Protein AF-A0A7W0LUW0-F1 (afdb_monomer)

Solvent-accessible surface area (backbone atoms only — not comparable to full-atom values): 6796 Å² total; per-residue (Å²): 139,81,83,80,80,75,79,74,85,77,78,81,50,73,68,60,50,51,54,50,51,58,60,57,69,38,68,67,59,43,51,57,51,50,59,59,46,61,78,46,38,78,58,50,50,52,53,50,53,50,50,38,58,75,70,48,62,78,30,72,69,45,56,51,50,53,44,52,31,73,69,41,90,45,72,69,58,21,52,50,41,44,52,51,50,52,52,52,51,52,53,49,51,48,54,52,50,52,51,53,52,52,53,51,52,49,56,53,52,57,56,68,64,70,79,114

Structure (mmCIF, N/CA/C/O backbone):
data_AF-A0A7W0LUW0-F1
#
_entry.id   AF-A0A7W0LUW0-F1
#
loop_
_atom_site.group_PDB
_atom_site.id
_atom_site.type_symbol
_atom_site.label_atom_id
_atom_site.label_alt_id
_atom_site.label_comp_id
_atom_site.label_asym_id
_atom_site.label_entity_id
_atom_site.label_seq_id
_atom_site.pdbx_PDB_ins_code
_atom_site.Cartn_x
_atom_site.Cartn_y
_atom_site.Cartn_z
_atom_site.occupancy
_atom_site.B_iso_or_equiv
_atom_site.auth_seq_id
_atom_site.auth_comp_id
_atom_site.auth_asym_id
_atom_site.auth_atom_id
_atom_site.pdbx_PDB_model_num
ATOM 1 N N . MET A 1 1 ? -44.384 -3.066 14.463 1.00 35.69 1 MET A N 1
ATOM 2 C CA . MET A 1 1 ? -43.690 -2.785 13.187 1.00 35.69 1 MET A CA 1
ATOM 3 C C . MET A 1 1 ? -42.838 -1.548 13.403 1.00 35.69 1 MET A C 1
ATOM 5 O O . MET A 1 1 ? -43.318 -0.437 13.234 1.00 35.69 1 MET A O 1
ATOM 9 N N . THR A 1 2 ? -41.627 -1.743 13.917 1.00 36.84 2 THR A N 1
ATOM 10 C CA . THR A 1 2 ? -40.757 -0.649 14.360 1.00 36.84 2 THR A CA 1
ATOM 11 C C . THR A 1 2 ? -39.802 -0.307 13.228 1.00 36.84 2 THR A C 1
ATOM 13 O O . THR A 1 2 ? -39.063 -1.170 12.755 1.00 36.84 2 THR A O 1
ATOM 16 N N . GLY A 1 3 ? -39.879 0.938 12.757 1.00 37.12 3 GLY A N 1
ATOM 17 C CA . GLY A 1 3 ? -38.996 1.484 11.736 1.00 37.12 3 GLY A CA 1
ATOM 18 C C . GLY A 1 3 ? -37.556 1.492 12.232 1.00 37.12 3 GLY A C 1
ATOM 19 O O . GLY A 1 3 ? -37.238 2.107 13.247 1.00 37.12 3 GLY A O 1
ATOM 20 N N . ARG A 1 4 ? -36.693 0.779 11.511 1.00 43.09 4 ARG A N 1
ATOM 21 C CA . ARG A 1 4 ? -35.249 0.771 11.720 1.00 43.09 4 ARG A CA 1
ATOM 22 C C . ARG A 1 4 ? -34.694 2.111 11.236 1.00 43.09 4 ARG A C 1
ATOM 24 O O . ARG A 1 4 ? -34.619 2.341 10.032 1.00 43.09 4 ARG A O 1
ATOM 31 N N . SER A 1 5 ? -34.365 3.000 12.172 1.00 42.34 5 SER A N 1
ATOM 32 C CA . SER A 1 5 ? -33.639 4.235 11.871 1.00 42.34 5 SER A CA 1
ATOM 33 C C . SER A 1 5 ? -32.216 3.859 11.468 1.00 42.34 5 SER A C 1
ATOM 35 O O . SER A 1 5 ? -31.428 3.398 12.291 1.00 42.34 5 SER A O 1
ATOM 37 N N . VAL A 1 6 ? -31.916 3.987 10.178 1.00 46.12 6 VAL A N 1
ATOM 38 C CA . VAL A 1 6 ? -30.554 3.928 9.647 1.00 46.12 6 VAL A CA 1
ATOM 39 C C . VAL A 1 6 ? -29.870 5.206 10.124 1.00 46.12 6 VAL A C 1
ATOM 41 O O . VAL A 1 6 ? -30.129 6.275 9.574 1.00 46.12 6 VAL A O 1
ATOM 44 N N . ALA A 1 7 ? -29.060 5.120 11.182 1.00 49.59 7 ALA A N 1
ATOM 45 C CA . ALA A 1 7 ? -28.209 6.228 11.597 1.00 49.59 7 ALA A CA 1
ATOM 46 C C . ALA A 1 7 ? -27.338 6.621 10.393 1.00 49.59 7 ALA A C 1
ATOM 48 O O . ALA A 1 7 ? -26.570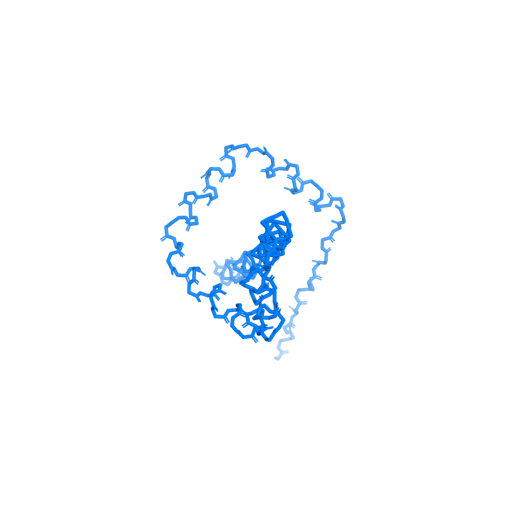 5.814 9.869 1.00 49.59 7 ALA A O 1
ATOM 49 N N . GLY A 1 8 ? -27.579 7.824 9.873 1.00 44.28 8 GLY A N 1
ATOM 50 C CA . GLY A 1 8 ? -26.991 8.301 8.632 1.00 44.28 8 GLY A CA 1
ATOM 51 C C . GLY A 1 8 ? -25.471 8.340 8.719 1.00 44.28 8 GLY A C 1
ATOM 52 O O . GLY A 1 8 ? -24.911 8.880 9.668 1.00 44.28 8 GLY A O 1
ATOM 53 N N . ARG A 1 9 ? -24.820 7.781 7.696 1.00 56.53 9 ARG A N 1
ATOM 54 C CA . ARG A 1 9 ? -23.383 7.913 7.435 1.00 56.53 9 ARG A CA 1
ATOM 55 C C . ARG A 1 9 ? -22.997 9.396 7.476 1.00 56.53 9 ARG A C 1
ATOM 57 O O . ARG A 1 9 ? -23.351 10.133 6.556 1.00 56.53 9 ARG A O 1
ATOM 64 N N . ARG A 1 10 ? -22.299 9.842 8.522 1.00 69.00 10 ARG A N 1
ATOM 65 C CA . ARG A 1 10 ? -21.671 11.169 8.535 1.00 69.00 10 ARG A CA 1
ATOM 66 C C . ARG A 1 10 ? -20.446 11.099 7.625 1.00 69.00 10 ARG A C 1
ATOM 68 O O . ARG A 1 10 ? -19.574 10.268 7.848 1.00 69.00 10 ARG A O 1
ATOM 75 N N . ALA A 1 11 ? -20.407 11.928 6.586 1.00 70.56 11 ALA A N 1
ATOM 76 C CA . ALA A 1 11 ? -19.170 12.170 5.853 1.00 70.56 11 ALA A CA 1
ATOM 77 C C . ALA A 1 11 ? -18.236 12.988 6.755 1.00 70.56 11 ALA A C 1
ATOM 79 O O . ALA A 1 11 ? -18.693 13.960 7.360 1.00 70.56 11 ALA A O 1
ATOM 80 N N . PHE A 1 12 ? -16.975 12.572 6.866 1.00 75.88 12 PHE A N 1
ATOM 81 C CA . PHE A 1 12 ? -15.961 13.338 7.589 1.00 75.88 12 PHE A CA 1
ATOM 82 C C . PHE A 1 12 ? -15.701 14.665 6.872 1.00 75.88 12 PHE A C 1
ATOM 84 O O . PHE A 1 12 ? -15.727 14.713 5.639 1.00 75.88 12 PHE A O 1
ATOM 91 N N . THR A 1 13 ? -15.489 15.738 7.630 1.00 87.69 13 THR A N 1
ATOM 92 C CA . THR A 1 13 ? -15.049 17.021 7.067 1.00 87.69 13 THR A CA 1
ATOM 93 C C . THR A 1 13 ? -13.549 16.988 6.765 1.00 87.69 13 THR A C 1
ATOM 95 O O . THR A 1 13 ? -12.813 16.198 7.355 1.00 87.69 13 THR A O 1
ATOM 98 N N . ASP A 1 14 ? -13.081 17.870 5.878 1.00 83.00 14 ASP A N 1
ATOM 99 C CA . ASP A 1 14 ? -11.644 18.003 5.587 1.00 83.00 14 ASP A CA 1
ATOM 100 C C . ASP A 1 14 ? -10.841 18.329 6.863 1.00 83.00 14 ASP A C 1
ATOM 102 O O . ASP A 1 14 ? -9.782 17.761 7.093 1.00 83.00 14 ASP A O 1
ATOM 106 N N . GLU A 1 15 ? -11.394 19.156 7.757 1.00 86.62 15 GLU A N 1
ATOM 107 C CA . GLU A 1 15 ? -10.778 19.490 9.051 1.00 86.62 15 GLU A CA 1
ATOM 108 C C . GLU A 1 15 ? -10.683 18.275 9.994 1.00 86.62 15 GLU A C 1
ATOM 110 O O . GLU A 1 15 ? -9.672 18.084 10.670 1.00 86.62 15 GLU A O 1
ATOM 115 N N . GLU A 1 16 ? -11.710 17.417 10.028 1.00 82.12 16 GLU A N 1
ATOM 116 C CA . GLU A 1 16 ? -11.669 16.157 10.783 1.00 82.12 16 GLU A CA 1
ATOM 117 C C . GLU A 1 16 ? -10.601 15.208 10.213 1.00 82.12 16 GLU A C 1
ATOM 119 O O . GLU A 1 16 ? -9.922 14.515 10.976 1.00 82.12 16 GLU A O 1
ATOM 124 N N . LEU A 1 17 ? -10.425 15.199 8.886 1.00 83.00 17 LEU A N 1
ATOM 125 C CA . LEU A 1 17 ? -9.403 14.404 8.212 1.00 83.00 17 LEU A CA 1
ATOM 126 C C . LEU A 1 17 ? -7.992 14.916 8.529 1.00 83.00 17 LEU A C 1
ATOM 128 O O . LEU A 1 17 ? -7.135 14.119 8.904 1.00 83.00 17 LEU A O 1
ATOM 132 N N . ASP A 1 18 ? -7.764 16.225 8.450 1.00 85.06 18 ASP A N 1
ATOM 133 C CA . ASP A 1 18 ? -6.470 16.845 8.752 1.00 85.06 18 ASP A CA 1
ATOM 134 C C . ASP A 1 18 ? -6.052 16.607 10.209 1.00 85.06 18 ASP A C 1
ATOM 136 O O . ASP A 1 18 ? -4.915 16.213 10.478 1.00 85.06 18 ASP A O 1
ATOM 140 N N . LEU A 1 19 ? -6.979 16.761 11.160 1.00 87.50 19 LEU A N 1
ATOM 141 C CA . LEU A 1 19 ? -6.720 16.466 12.573 1.00 87.50 19 LEU A CA 1
ATOM 142 C C . LEU A 1 19 ? -6.379 14.989 12.800 1.00 87.50 19 LEU A C 1
ATOM 144 O O . LEU A 1 19 ? -5.508 14.671 13.613 1.00 87.50 19 LEU A O 1
ATOM 148 N N . ALA A 1 20 ? -7.050 14.077 12.094 1.00 84.19 20 ALA A N 1
ATOM 149 C CA . ALA A 1 20 ? -6.743 12.655 12.171 1.00 84.19 20 ALA A CA 1
ATOM 150 C C . ALA A 1 20 ? -5.356 12.341 11.591 1.00 84.19 20 ALA A C 1
ATOM 152 O O . ALA A 1 20 ? -4.627 11.543 12.181 1.00 84.19 20 ALA A O 1
ATOM 153 N N . LEU A 1 21 ? -4.977 12.982 10.480 1.00 84.25 21 LEU A N 1
ATOM 154 C CA . LEU A 1 21 ? -3.650 12.848 9.877 1.00 84.25 21 LEU A CA 1
ATOM 155 C C . LEU A 1 21 ? -2.556 13.362 10.815 1.00 84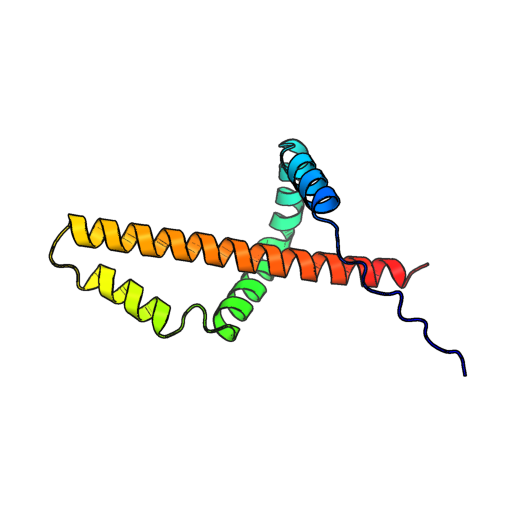.25 21 LEU A C 1
ATOM 157 O O . LEU A 1 21 ? -1.587 12.646 11.055 1.00 84.25 21 LEU A O 1
ATOM 161 N N . GLU A 1 22 ? -2.739 14.539 11.416 1.00 87.06 22 GLU A N 1
ATOM 162 C CA . GLU A 1 22 ? -1.797 15.083 12.400 1.00 87.06 22 GLU A CA 1
ATOM 163 C C . GLU A 1 22 ? -1.639 14.138 13.597 1.00 87.06 22 GLU A C 1
ATOM 165 O O . GLU A 1 22 ? -0.533 13.861 14.056 1.00 87.06 22 GLU A O 1
ATOM 170 N N . ALA A 1 23 ? -2.742 13.555 14.065 1.00 84.69 23 ALA A N 1
ATOM 171 C CA . ALA A 1 23 ? -2.709 12.614 15.173 1.00 84.69 23 ALA A CA 1
ATOM 172 C C . ALA A 1 23 ? -2.048 11.265 14.817 1.00 84.69 23 ALA A C 1
ATOM 174 O O . ALA A 1 23 ? -1.654 10.538 15.730 1.00 84.69 23 ALA A O 1
ATOM 175 N N . LEU A 1 24 ? -1.943 10.910 13.530 1.00 80.12 24 LEU A N 1
ATOM 176 C CA . LEU A 1 24 ? -1.198 9.743 13.035 1.00 80.12 24 LEU A CA 1
ATOM 177 C C . LEU A 1 24 ? 0.302 10.025 12.858 1.00 80.12 24 LEU A C 1
ATOM 179 O O . LEU A 1 24 ? 1.079 9.074 12.784 1.00 80.12 24 LEU A O 1
ATOM 183 N N . SER A 1 25 ? 0.714 11.297 12.837 1.00 82.25 25 SER A N 1
ATOM 184 C CA . SER A 1 25 ? 2.127 11.697 12.826 1.00 82.25 25 SER A CA 1
ATOM 185 C C . SER A 1 25 ? 2.849 11.378 14.142 1.00 82.25 25 SER A C 1
ATOM 187 O O . SER A 1 25 ? 4.079 11.402 14.176 1.00 82.25 25 SER A O 1
ATOM 189 N N . ASP A 1 26 ? 2.111 11.060 15.216 1.00 84.81 26 ASP A N 1
ATOM 190 C CA . ASP A 1 26 ? 2.666 10.566 16.479 1.00 84.81 26 ASP A CA 1
ATOM 191 C C . ASP A 1 26 ? 3.319 9.176 16.279 1.00 84.81 26 ASP A C 1
ATOM 193 O O . ASP A 1 26 ? 2.612 8.183 16.038 1.00 84.81 26 ASP A O 1
ATOM 197 N N . PRO A 1 27 ? 4.658 9.062 16.418 1.00 81.00 27 PRO A N 1
ATOM 198 C CA . PRO A 1 27 ? 5.375 7.809 16.194 1.00 81.00 27 PRO A CA 1
ATOM 199 C C . PRO A 1 27 ? 4.938 6.669 17.119 1.00 81.00 27 PRO A C 1
ATOM 201 O O . PRO A 1 27 ? 5.040 5.497 16.743 1.00 81.00 27 PRO A O 1
ATOM 204 N N . ASP A 1 28 ? 4.476 6.981 18.331 1.00 84.50 28 ASP A N 1
ATOM 205 C CA . ASP A 1 28 ? 4.085 5.969 19.310 1.00 84.50 28 ASP A CA 1
ATOM 206 C C . ASP A 1 28 ? 2.711 5.382 18.969 1.00 84.50 28 ASP A C 1
ATOM 208 O O . ASP A 1 28 ? 2.535 4.159 19.006 1.00 84.50 28 ASP A O 1
ATOM 212 N N . ARG A 1 29 ? 1.772 6.215 18.499 1.00 78.31 29 ARG A N 1
ATOM 213 C CA . ARG A 1 29 ? 0.472 5.743 17.991 1.00 78.31 29 ARG A CA 1
ATOM 214 C C . ARG A 1 29 ? 0.624 4.857 16.762 1.00 78.31 29 ARG A C 1
ATOM 216 O O . ARG A 1 29 ? -0.082 3.851 16.643 1.00 78.31 29 ARG A O 1
ATOM 223 N N . PHE A 1 30 ? 1.553 5.200 15.870 1.00 76.62 30 PHE A N 1
ATOM 224 C CA . PHE A 1 30 ? 1.850 4.376 14.702 1.00 76.62 30 PHE A CA 1
ATOM 225 C C . PHE A 1 30 ? 2.381 2.995 15.113 1.00 76.62 30 PHE A C 1
ATOM 227 O O . PHE A 1 30 ? 1.901 1.979 14.613 1.00 76.62 30 PHE A O 1
ATOM 234 N N . ARG A 1 31 ? 3.290 2.935 16.095 1.00 80.12 31 ARG A N 1
ATOM 235 C CA . ARG A 1 31 ? 3.874 1.674 16.585 1.00 80.12 31 ARG A CA 1
ATOM 236 C C . ARG A 1 31 ? 2.836 0.739 17.209 1.00 80.12 31 ARG A C 1
ATOM 238 O O . ARG A 1 31 ? 2.871 -0.469 16.980 1.00 80.12 31 ARG A O 1
ATOM 245 N N . GLU A 1 32 ? 1.895 1.273 17.984 1.00 81.62 32 GLU A N 1
ATOM 246 C CA . GLU A 1 32 ? 0.798 0.477 18.554 1.00 81.62 32 GLU A CA 1
ATOM 247 C C . GLU A 1 32 ? -0.162 -0.054 17.482 1.00 81.62 32 GLU A C 1
ATOM 249 O O . GLU A 1 32 ? -0.697 -1.161 17.601 1.00 81.62 32 GLU A O 1
ATOM 254 N N . ALA A 1 33 ? -0.431 0.738 16.440 1.00 79.38 33 ALA A N 1
ATOM 255 C CA . ALA A 1 33 ? -1.214 0.289 15.294 1.00 79.38 33 ALA A CA 1
ATOM 256 C C . ALA A 1 33 ? -0.473 -0.817 14.524 1.00 79.38 33 ALA A C 1
ATOM 258 O O . ALA A 1 33 ? -1.058 -1.864 14.246 1.00 79.38 33 ALA A O 1
ATOM 259 N N . GLU A 1 34 ? 0.822 -0.633 14.269 1.00 82.19 34 GLU A N 1
ATOM 260 C CA . GLU A 1 34 ? 1.681 -1.598 13.581 1.00 82.19 34 GLU A CA 1
ATOM 261 C C . GLU A 1 34 ? 1.714 -2.952 14.304 1.00 82.19 34 GLU A C 1
ATOM 263 O O . GLU A 1 34 ? 1.504 -3.988 13.677 1.00 82.19 34 GLU A O 1
ATOM 268 N N . GLN A 1 35 ? 1.877 -2.965 15.632 1.00 85.50 35 GLN A N 1
ATOM 269 C CA . GLN A 1 35 ? 1.883 -4.206 16.418 1.00 85.50 35 GLN A CA 1
ATOM 270 C C . GLN A 1 35 ? 0.559 -4.973 16.342 1.00 85.50 35 GLN A C 1
ATOM 272 O O . GLN A 1 35 ? 0.563 -6.202 16.262 1.00 85.50 35 GLN A O 1
ATOM 277 N N . ARG A 1 36 ? -0.578 -4.267 16.356 1.00 82.19 36 ARG A N 1
ATOM 278 C CA . ARG A 1 36 ? -1.904 -4.889 16.213 1.00 82.19 36 ARG A CA 1
ATOM 279 C C . ARG A 1 36 ? -2.097 -5.462 14.812 1.00 82.19 36 ARG A C 1
ATOM 281 O O . ARG A 1 36 ? -2.529 -6.603 14.675 1.00 82.1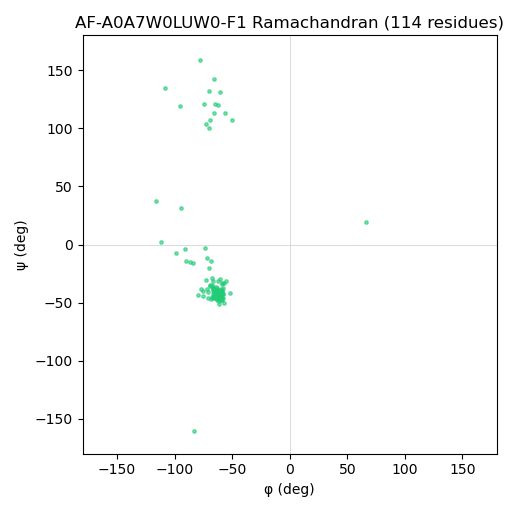9 36 ARG A O 1
ATOM 288 N N . VAL A 1 37 ? -1.720 -4.705 13.782 1.00 82.56 37 VAL A N 1
ATOM 289 C CA . VAL A 1 37 ? -1.792 -5.145 12.380 1.00 82.56 37 VAL A CA 1
ATOM 290 C C . VAL A 1 37 ? -0.875 -6.343 12.132 1.00 82.56 37 VAL A C 1
ATOM 292 O O . VAL A 1 37 ? -1.288 -7.289 11.464 1.00 82.56 37 VAL A O 1
ATOM 295 N N . ALA A 1 38 ? 0.326 -6.367 12.714 1.00 85.12 38 ALA A N 1
ATOM 296 C CA . ALA A 1 38 ? 1.283 -7.462 12.557 1.00 85.12 38 ALA A C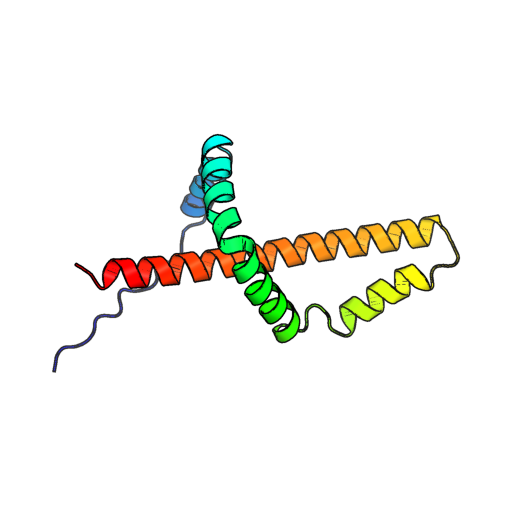A 1
ATOM 297 C C . ALA A 1 38 ? 0.708 -8.829 12.979 1.00 85.12 38 ALA A C 1
ATOM 299 O O . ALA A 1 38 ? 1.019 -9.843 12.354 1.00 85.12 38 ALA A O 1
ATOM 300 N N . GLN A 1 39 ? -0.177 -8.866 13.983 1.00 87.06 39 GLN A N 1
ATOM 301 C CA . GLN A 1 39 ? -0.823 -10.102 14.451 1.00 87.06 39 GLN A CA 1
ATOM 302 C C . GLN A 1 39 ? -1.782 -10.709 13.416 1.00 87.06 39 GLN A C 1
ATOM 304 O O . GLN A 1 39 ? -1.957 -11.926 13.374 1.00 87.06 39 GLN A O 1
ATOM 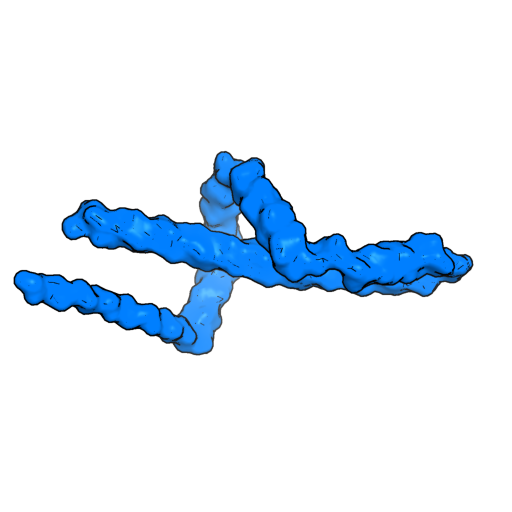309 N N . VAL A 1 40 ? -2.380 -9.872 12.565 1.00 86.12 40 VAL A N 1
ATOM 310 C CA . VAL A 1 40 ? -3.362 -10.267 11.539 1.00 86.12 40 VAL A CA 1
ATOM 311 C C . VAL A 1 40 ? -2.828 -10.110 10.111 1.00 86.12 40 VAL A C 1
ATOM 313 O O . VAL A 1 40 ? -3.525 -10.416 9.140 1.00 86.12 40 VAL A O 1
ATOM 316 N N . ALA A 1 41 ? -1.569 -9.687 9.957 1.00 84.31 41 ALA A N 1
ATOM 317 C CA . ALA A 1 41 ? -0.946 -9.380 8.672 1.00 84.31 41 ALA A CA 1
ATOM 318 C C . ALA A 1 41 ? -1.082 -10.507 7.628 1.00 84.31 41 ALA A C 1
ATOM 320 O O . ALA A 1 41 ? -1.439 -10.203 6.489 1.00 84.31 41 ALA A O 1
ATOM 321 N N . PRO A 1 42 ? -0.916 -11.807 7.961 1.00 87.62 42 PRO A N 1
ATOM 322 C CA . PRO A 1 42 ? -1.105 -12.876 6.979 1.00 87.62 42 PRO A CA 1
ATOM 323 C C . PRO A 1 42 ? -2.531 -12.968 6.419 1.00 87.62 42 PRO A C 1
ATOM 325 O O . PRO A 1 42 ? -2.719 -13.395 5.281 1.00 87.62 42 PRO A O 1
ATOM 328 N N . GLN A 1 43 ? -3.549 -12.614 7.207 1.00 86.25 43 GLN A N 1
ATOM 329 C CA . GLN A 1 43 ? -4.949 -12.629 6.772 1.00 86.25 43 GLN A CA 1
ATOM 330 C C . GLN A 1 43 ? -5.259 -11.386 5.939 1.00 86.25 43 GLN A C 1
ATOM 332 O O . GLN A 1 43 ? -5.838 -11.507 4.859 1.00 86.25 43 GLN A O 1
ATOM 337 N N . LEU A 1 44 ? -4.788 -10.217 6.382 1.00 83.88 44 LEU A N 1
ATOM 338 C CA . LEU A 1 44 ? -4.900 -8.970 5.625 1.00 83.88 44 LEU A CA 1
ATOM 339 C C . LEU A 1 44 ? -4.217 -9.068 4.259 1.00 83.88 44 LEU A C 1
ATOM 341 O O . LEU A 1 44 ? -4.798 -8.649 3.264 1.00 83.88 44 LEU A O 1
ATOM 345 N N . GLN A 1 45 ? -3.047 -9.708 4.174 1.00 83.62 45 GLN A N 1
ATOM 346 C CA . GLN A 1 45 ? -2.361 -9.939 2.902 1.00 83.62 45 GLN A CA 1
ATOM 347 C C . GLN A 1 45 ? -3.215 -10.758 1.924 1.00 83.62 45 GLN A C 1
ATOM 349 O O . GLN A 1 45 ? -3.218 -10.483 0.726 1.00 83.62 45 GLN A O 1
ATOM 354 N N . LYS A 1 46 ? -3.965 -11.756 2.412 1.00 86.69 46 LYS A N 1
ATOM 355 C CA . LYS A 1 46 ? -4.869 -12.546 1.560 1.00 86.69 46 LYS A CA 1
ATOM 356 C C . LYS A 1 46 ? -6.005 -11.686 1.011 1.00 86.69 46 LYS A C 1
ATOM 358 O O . LYS A 1 46 ? -6.275 -11.760 -0.184 1.00 86.69 46 LYS A O 1
ATOM 363 N N . ILE A 1 47 ? -6.625 -10.864 1.860 1.00 84.44 47 ILE A N 1
ATOM 364 C CA . ILE A 1 47 ? -7.700 -9.941 1.464 1.00 84.44 47 ILE A CA 1
ATOM 365 C C . ILE A 1 47 ? -7.174 -8.919 0.452 1.00 84.44 47 ILE A C 1
ATOM 367 O O . ILE A 1 47 ? -7.788 -8.707 -0.591 1.00 84.44 47 ILE A O 1
ATOM 371 N N . LEU A 1 48 ? -6.001 -8.341 0.7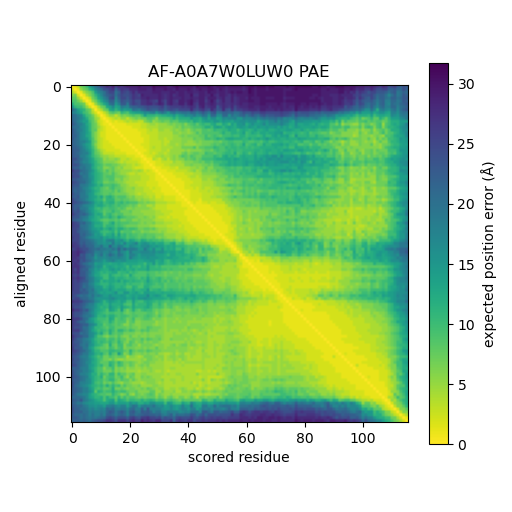17 1.00 80.00 48 LEU A N 1
ATOM 372 C CA . LEU A 1 48 ? -5.343 -7.390 -0.173 1.00 80.00 48 LEU A CA 1
ATOM 373 C C . LEU A 1 48 ? -5.075 -8.007 -1.552 1.00 80.00 48 LEU A C 1
ATOM 375 O O . LEU A 1 48 ? -5.434 -7.419 -2.568 1.00 80.00 48 LEU A O 1
ATOM 379 N N . ASN A 1 49 ? -4.518 -9.219 -1.598 1.00 81.69 49 ASN A N 1
ATOM 380 C CA . ASN A 1 49 ? -4.266 -9.927 -2.855 1.00 81.69 49 ASN A CA 1
ATOM 381 C C . ASN A 1 49 ? -5.563 -10.196 -3.633 1.00 81.69 49 ASN A C 1
ATOM 383 O O . ASN A 1 49 ? -5.593 -10.047 -4.853 1.00 81.69 49 ASN A O 1
ATOM 387 N N . GLN A 1 50 ? -6.645 -10.561 -2.939 1.00 83.00 50 GLN A N 1
ATOM 388 C CA . GLN A 1 50 ? -7.959 -10.753 -3.558 1.00 83.00 50 GLN A CA 1
ATOM 389 C C . GLN A 1 50 ? -8.518 -9.443 -4.122 1.00 83.00 50 GLN A C 1
ATOM 391 O O . GLN A 1 50 ? -8.993 -9.434 -5.253 1.00 83.00 50 GLN A O 1
ATOM 396 N N . ALA A 1 51 ? -8.426 -8.341 -3.374 1.00 78.12 51 ALA A N 1
ATOM 397 C CA . ALA A 1 51 ? -8.885 -7.025 -3.813 1.00 78.12 51 ALA A CA 1
ATOM 398 C C . ALA A 1 51 ? -8.094 -6.517 -5.029 1.00 78.12 51 ALA A C 1
ATOM 400 O O . ALA A 1 51 ? -8.682 -6.012 -5.986 1.00 78.12 51 ALA A O 1
ATOM 401 N N . LEU A 1 52 ? -6.772 -6.705 -5.026 1.00 75.19 52 LEU A N 1
ATOM 402 C CA . LEU A 1 52 ? -5.908 -6.352 -6.151 1.00 75.19 52 LEU A CA 1
ATOM 403 C C . LEU A 1 52 ? -6.239 -7.168 -7.409 1.00 75.19 52 LEU A C 1
ATOM 405 O O . LEU A 1 52 ? -6.276 -6.619 -8.511 1.00 75.19 52 LEU A O 1
ATOM 409 N N . HIS A 1 53 ? -6.534 -8.459 -7.248 1.00 75.75 53 HIS A N 1
ATOM 410 C CA . HIS A 1 53 ? -6.933 -9.321 -8.358 1.00 75.75 53 HIS A CA 1
ATOM 411 C C . HIS A 1 53 ? -8.340 -8.982 -8.883 1.00 75.75 53 HIS A C 1
ATOM 413 O O . HIS A 1 53 ? -8.527 -8.827 -10.087 1.00 75.75 53 HIS A O 1
ATOM 419 N N . ALA A 1 54 ? -9.321 -8.802 -7.992 1.00 74.06 54 ALA A N 1
ATOM 420 C CA . ALA A 1 54 ? -10.708 -8.497 -8.350 1.00 74.06 54 ALA A CA 1
ATOM 421 C C . ALA A 1 54 ? -10.875 -7.108 -8.986 1.00 74.06 54 ALA A C 1
ATOM 423 O O . ALA A 1 54 ? -11.693 -6.940 -9.887 1.00 74.06 54 ALA A O 1
ATOM 424 N N . GLY A 1 55 ? -10.090 -6.119 -8.547 1.00 68.56 55 GLY A N 1
ATOM 425 C CA . GLY A 1 55 ? -10.077 -4.775 -9.128 1.00 68.56 55 GLY A CA 1
ATOM 426 C C . GLY A 1 55 ? -9.382 -4.684 -10.489 1.00 68.56 55 GLY A C 1
ATOM 427 O O . GLY A 1 55 ? -9.351 -3.605 -11.073 1.00 68.56 55 GLY A O 1
ATOM 428 N N . GLY A 1 56 ? -8.801 -5.783 -10.990 1.00 68.88 56 GLY A N 1
ATOM 429 C CA . GLY A 1 56 ? -8.037 -5.782 -12.239 1.00 68.88 56 GLY A CA 1
ATOM 430 C C . GLY A 1 56 ? -6.750 -4.954 -12.164 1.00 68.88 56 GLY A C 1
ATOM 431 O O . GLY A 1 56 ? -6.214 -4.570 -13.202 1.00 68.88 56 GLY A O 1
ATOM 432 N N . TRP A 1 57 ? -6.244 -4.674 -10.955 1.00 67.69 57 TRP A N 1
ATOM 433 C CA . TRP A 1 57 ? -5.067 -3.824 -10.751 1.00 67.69 57 TRP A CA 1
ATOM 434 C C . TRP A 1 57 ? -3.784 -4.459 -11.300 1.00 67.69 57 TRP A C 1
ATOM 436 O O . TRP A 1 57 ? -2.931 -3.755 -11.830 1.00 67.69 57 TRP A O 1
ATOM 446 N N . PHE A 1 58 ? -3.704 -5.792 -11.281 1.00 69.94 58 PHE A N 1
ATOM 447 C CA . PHE A 1 58 ? -2.669 -6.579 -11.965 1.00 69.94 58 PHE A CA 1
ATOM 448 C C . PHE A 1 58 ? -3.106 -7.055 -13.364 1.00 69.94 58 PHE A C 1
ATOM 450 O O . PHE A 1 58 ? -2.752 -8.146 -13.800 1.00 69.94 58 PHE A O 1
ATOM 457 N N . GLY A 1 59 ? -3.945 -6.275 -14.050 1.00 72.44 59 GLY A N 1
ATOM 458 C CA . GLY A 1 59 ? -4.421 -6.577 -15.401 1.00 72.44 59 GLY A CA 1
ATOM 459 C C . GLY A 1 59 ? -3.445 -6.156 -16.507 1.00 72.44 59 GLY A C 1
ATOM 460 O O . GLY A 1 59 ? -2.266 -5.892 -16.275 1.00 72.44 59 GLY A O 1
ATOM 461 N N . GLU A 1 60 ? -3.957 -6.023 -17.734 1.00 72.44 60 GLU A N 1
ATOM 462 C CA . GLU A 1 60 ? -3.155 -5.726 -18.936 1.00 72.44 60 GLU A CA 1
ATOM 463 C C . GLU A 1 60 ? -2.288 -4.457 -18.823 1.00 72.44 60 GLU A C 1
ATOM 465 O O . GLU A 1 60 ? -1.198 -4.393 -19.395 1.00 72.44 60 GLU A O 1
ATOM 470 N N . ALA A 1 61 ? -2.744 -3.457 -18.062 1.00 73.25 61 ALA A N 1
ATOM 471 C CA . ALA A 1 61 ? -1.992 -2.231 -17.806 1.00 73.25 61 ALA A CA 1
ATOM 472 C C . ALA A 1 61 ? -0.694 -2.494 -17.023 1.00 73.25 61 ALA A C 1
ATOM 474 O O . ALA A 1 61 ? 0.357 -1.993 -17.421 1.00 73.25 61 ALA A O 1
ATOM 475 N N . HIS A 1 62 ? -0.741 -3.310 -15.966 1.00 82.19 62 HIS A N 1
ATOM 476 C CA . HIS A 1 62 ? 0.445 -3.710 -15.206 1.00 82.19 62 HIS A CA 1
ATOM 477 C C . HIS A 1 62 ? 1.413 -4.513 -16.088 1.00 82.19 62 HIS A C 1
ATOM 479 O O . HIS A 1 62 ? 2.581 -4.152 -16.206 1.00 82.19 62 HIS A O 1
ATOM 485 N N . GLU A 1 63 ? 0.904 -5.502 -16.825 1.00 84.75 63 GLU A N 1
ATOM 486 C CA . GLU A 1 63 ? 1.694 -6.306 -17.772 1.00 84.75 63 GLU A CA 1
ATOM 487 C C . GLU A 1 63 ? 2.361 -5.457 -18.871 1.00 84.75 63 GLU A C 1
ATOM 489 O O . GLU A 1 63 ? 3.456 -5.757 -19.346 1.00 84.75 63 GLU A O 1
ATOM 494 N N . SER A 1 64 ? 1.723 -4.366 -19.307 1.00 84.06 64 SER A N 1
ATOM 495 C CA . SER A 1 64 ? 2.338 -3.416 -20.247 1.00 84.06 64 SER A CA 1
ATOM 496 C C . SER A 1 64 ? 3.496 -2.618 -19.635 1.00 84.06 64 SER A C 1
ATOM 498 O O . SER A 1 64 ? 4.469 -2.328 -20.329 1.00 84.06 64 SER A O 1
ATOM 500 N N . GLN A 1 65 ? 3.416 -2.279 -18.344 1.00 85.62 65 GLN A N 1
ATOM 501 C CA . GLN A 1 65 ? 4.466 -1.543 -17.634 1.00 85.62 65 GLN A CA 1
ATOM 502 C C . GLN A 1 65 ? 5.648 -2.461 -17.324 1.00 85.62 65 GLN A C 1
ATOM 504 O O . GLN A 1 65 ? 6.791 -2.059 -17.517 1.00 85.62 65 GLN A O 1
ATOM 509 N N . VAL A 1 66 ? 5.379 -3.710 -16.934 1.00 90.62 66 VAL A N 1
ATOM 510 C CA . VAL A 1 66 ? 6.415 -4.736 -16.754 1.00 90.62 66 VAL A CA 1
ATOM 511 C C . VAL A 1 66 ? 7.163 -4.964 -18.067 1.00 90.62 66 VAL A C 1
ATOM 513 O O . VAL A 1 66 ? 8.389 -4.881 -18.084 1.00 90.62 66 VAL A O 1
ATOM 516 N N . ARG A 1 67 ? 6.445 -5.133 -19.187 1.00 89.75 67 ARG A N 1
ATOM 517 C CA . ARG A 1 67 ? 7.073 -5.258 -20.514 1.00 89.75 67 ARG A CA 1
ATOM 518 C C . ARG A 1 67 ? 7.919 -4.053 -20.899 1.00 89.75 67 ARG A C 1
ATOM 520 O O . ARG A 1 67 ? 9.008 -4.217 -21.427 1.00 89.75 67 ARG A O 1
ATOM 527 N N . ARG A 1 68 ? 7.471 -2.836 -20.579 1.00 88.12 68 ARG A N 1
ATOM 528 C CA . ARG A 1 68 ? 8.266 -1.622 -20.820 1.00 88.12 68 ARG A CA 1
ATOM 529 C C . ARG A 1 68 ? 9.620 -1.662 -20.105 1.00 88.12 68 ARG A C 1
ATOM 531 O O . ARG A 1 68 ? 10.586 -1.135 -20.639 1.00 88.12 68 ARG A O 1
ATOM 538 N N . VAL A 1 69 ? 9.697 -2.282 -18.927 1.00 92.62 69 VAL A N 1
ATOM 539 C CA . VAL A 1 69 ? 10.966 -2.480 -18.212 1.00 92.62 69 VAL A CA 1
ATOM 540 C C . VAL A 1 69 ? 11.798 -3.588 -18.860 1.00 92.62 69 VAL A C 1
ATOM 542 O O . VAL A 1 69 ? 13.000 -3.411 -19.029 1.00 92.62 69 VAL A O 1
ATOM 545 N N . THR A 1 70 ? 11.189 -4.720 -19.229 1.00 93.56 70 THR A N 1
ATOM 546 C CA . THR A 1 70 ? 11.926 -5.875 -19.781 1.00 93.56 70 THR A CA 1
ATOM 547 C C . THR A 1 70 ? 12.424 -5.661 -21.204 1.00 93.56 70 THR A C 1
ATOM 549 O O . THR A 1 70 ? 13.451 -6.223 -21.575 1.00 93.56 70 THR A O 1
ATOM 552 N N . ASP A 1 71 ? 11.705 -4.865 -21.990 1.00 93.56 71 ASP A N 1
ATOM 553 C CA . ASP A 1 71 ? 11.991 -4.633 -23.407 1.00 93.56 71 ASP A CA 1
ATOM 554 C C . ASP A 1 71 ? 12.927 -3.428 -23.615 1.00 93.56 71 ASP A C 1
ATOM 556 O O . ASP A 1 71 ? 13.330 -3.143 -24.745 1.00 93.56 71 ASP A O 1
ATOM 560 N N . ALA A 1 72 ? 13.287 -2.717 -22.539 1.00 92.62 72 ALA A N 1
ATOM 561 C CA . ALA A 1 72 ? 14.197 -1.582 -22.594 1.00 92.62 72 ALA A CA 1
ATOM 562 C C . ALA A 1 72 ? 15.601 -2.033 -23.025 1.00 92.62 72 ALA A C 1
ATOM 564 O O . ALA A 1 72 ? 16.249 -2.850 -22.369 1.00 92.62 72 ALA A O 1
ATOM 565 N N . THR A 1 73 ? 16.090 -1.474 -24.131 1.00 92.19 73 THR A N 1
ATOM 566 C CA . THR A 1 73 ? 17.439 -1.758 -24.645 1.00 92.19 73 THR A CA 1
ATOM 567 C C . THR A 1 73 ? 18.506 -0.818 -24.086 1.00 92.19 73 THR A C 1
ATOM 569 O O . THR A 1 73 ? 19.695 -1.087 -24.238 1.00 92.19 73 THR A O 1
ATOM 572 N N . ASP A 1 74 ? 18.086 0.286 -23.465 1.00 94.81 74 ASP A N 1
ATOM 573 C CA . ASP A 1 74 ? 18.943 1.256 -22.788 1.00 94.81 74 ASP A CA 1
ATOM 574 C C . ASP A 1 74 ? 18.7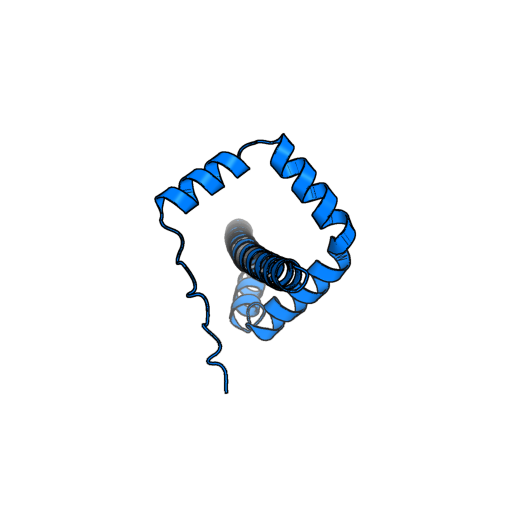77 1.153 -21.263 1.00 94.81 74 ASP A C 1
ATOM 576 O O . ASP A 1 74 ? 17.664 1.071 -20.741 1.00 94.81 74 ASP A O 1
ATOM 580 N N . GLU A 1 75 ? 19.896 1.160 -20.535 1.00 92.88 75 GLU A N 1
ATOM 581 C CA . GLU A 1 75 ? 19.901 0.991 -19.077 1.00 92.88 75 GLU A CA 1
ATOM 582 C C . GLU A 1 75 ? 19.229 2.167 -18.351 1.00 92.88 75 GLU A C 1
ATOM 584 O O . GLU A 1 75 ? 18.517 1.966 -17.363 1.00 92.88 75 GLU A O 1
ATOM 589 N N . ALA A 1 76 ? 19.411 3.399 -18.838 1.00 93.62 76 ALA A N 1
ATOM 590 C CA . ALA A 1 76 ? 18.802 4.575 -18.225 1.00 93.62 76 ALA A CA 1
ATOM 591 C C . ALA A 1 76 ? 17.286 4.611 -18.474 1.00 93.62 76 ALA A C 1
ATOM 593 O O . ALA A 1 76 ? 16.526 4.955 -17.564 1.00 93.62 76 ALA A O 1
ATOM 594 N N . GLU A 1 77 ? 16.844 4.206 -19.666 1.00 92.25 77 GLU A N 1
ATOM 595 C CA . GLU A 1 77 ? 15.431 4.014 -19.999 1.00 92.25 77 GLU A CA 1
ATOM 596 C C . GLU A 1 77 ? 14.789 2.933 -19.119 1.00 92.25 77 GLU A C 1
ATOM 598 O O . GLU A 1 77 ? 13.754 3.183 -18.494 1.00 92.25 77 GLU A O 1
ATOM 603 N N . GLY A 1 78 ? 15.436 1.770 -18.988 1.00 94.38 78 GLY A N 1
ATOM 604 C CA . GLY A 1 78 ? 14.964 0.682 -18.131 1.00 94.38 78 GLY A CA 1
ATOM 605 C C . GLY A 1 78 ? 14.848 1.104 -16.665 1.00 94.38 78 GLY A C 1
ATOM 606 O O . GLY A 1 78 ? 13.833 0.844 -16.014 1.00 94.38 78 GLY A O 1
ATOM 607 N N . LEU A 1 79 ? 15.839 1.838 -16.146 1.00 95.56 79 LEU A N 1
ATOM 608 C CA . LEU A 1 79 ? 15.809 2.361 -14.780 1.00 95.56 79 LEU A CA 1
ATOM 609 C C . LEU A 1 79 ? 14.688 3.391 -14.570 1.00 95.56 79 LEU A C 1
ATOM 611 O O . LEU A 1 79 ? 14.056 3.408 -13.511 1.00 95.56 79 LEU A O 1
ATOM 615 N N . ALA A 1 80 ? 14.431 4.256 -15.553 1.00 93.25 80 ALA A N 1
ATOM 616 C CA . ALA A 1 80 ? 13.326 5.206 -15.494 1.00 93.25 80 ALA A CA 1
ATOM 617 C C . ALA A 1 80 ? 11.969 4.485 -15.495 1.00 93.25 80 ALA A C 1
ATOM 619 O O . ALA A 1 80 ? 11.132 4.768 -14.636 1.00 93.25 80 ALA A O 1
ATOM 620 N N . ALA A 1 81 ? 11.784 3.506 -16.386 1.00 92.75 81 ALA A N 1
ATOM 621 C CA . ALA A 1 81 ? 10.574 2.692 -16.453 1.00 92.75 81 ALA A CA 1
ATOM 622 C C . ALA A 1 81 ? 10.324 1.926 -15.142 1.00 92.75 81 ALA A C 1
ATOM 624 O O . ALA A 1 81 ? 9.203 1.926 -14.633 1.00 92.75 81 ALA A O 1
ATOM 625 N N . LEU A 1 82 ? 11.373 1.349 -14.547 1.00 94.44 82 LEU A N 1
ATOM 626 C CA . LEU A 1 82 ? 11.279 0.645 -13.268 1.00 94.44 82 LEU A CA 1
ATOM 627 C C . LEU A 1 82 ? 10.862 1.582 -12.128 1.00 94.44 82 LEU A C 1
ATOM 629 O O . LEU A 1 82 ? 9.996 1.237 -11.328 1.00 94.44 82 LEU A O 1
ATOM 633 N N . ARG A 1 83 ? 11.440 2.787 -12.054 1.00 94.50 83 ARG A N 1
ATOM 634 C CA . ARG A 1 83 ? 11.052 3.789 -11.046 1.00 94.50 83 ARG A CA 1
ATOM 635 C C . ARG A 1 83 ? 9.587 4.187 -11.176 1.00 94.50 83 ARG A C 1
ATOM 637 O O . ARG A 1 83 ? 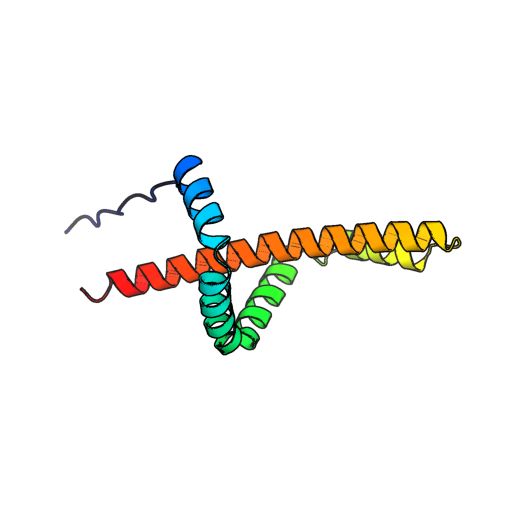8.907 4.315 -10.162 1.00 94.50 83 ARG A O 1
ATOM 644 N N . THR A 1 84 ? 9.101 4.363 -12.404 1.00 90.88 84 THR A N 1
ATOM 645 C CA . THR A 1 84 ? 7.685 4.644 -12.659 1.00 90.88 84 THR A CA 1
ATOM 646 C C . THR A 1 84 ? 6.797 3.486 -12.212 1.00 90.88 84 THR A C 1
ATOM 648 O O . THR A 1 84 ? 5.818 3.727 -11.511 1.00 90.88 84 THR A O 1
ATOM 651 N N . LEU A 1 85 ? 7.156 2.244 -12.552 1.00 90.62 85 LEU A N 1
ATOM 652 C CA . LEU A 1 85 ? 6.415 1.058 -12.122 1.00 90.62 85 LEU A CA 1
ATOM 653 C C . LEU A 1 85 ? 6.312 0.987 -10.589 1.00 90.62 85 LEU A C 1
ATOM 655 O O . LEU A 1 85 ? 5.210 0.884 -10.059 1.00 90.62 85 LEU A O 1
ATOM 659 N N . LEU A 1 86 ? 7.433 1.136 -9.876 1.00 91.62 86 LEU A N 1
ATOM 660 C CA . LEU A 1 86 ? 7.466 1.097 -8.409 1.00 91.62 86 LEU A CA 1
ATOM 661 C C . LEU A 1 86 ? 6.654 2.228 -7.761 1.00 91.62 86 LEU A C 1
ATOM 663 O O . LEU A 1 86 ? 6.005 2.019 -6.733 1.00 91.62 86 LEU A O 1
ATOM 667 N N . ALA A 1 87 ? 6.678 3.430 -8.344 1.00 90.19 87 ALA A N 1
ATOM 668 C CA . ALA A 1 87 ? 5.888 4.555 -7.854 1.00 90.19 87 ALA A CA 1
ATOM 669 C C . ALA A 1 87 ? 4.381 4.278 -7.977 1.00 90.19 87 ALA A C 1
ATOM 671 O O . ALA A 1 87 ? 3.630 4.515 -7.028 1.00 90.19 87 ALA A O 1
ATOM 672 N N . GLU A 1 88 ? 3.947 3.722 -9.110 1.00 85.94 88 GLU A N 1
ATOM 673 C CA . GLU A 1 88 ? 2.552 3.330 -9.310 1.00 85.94 88 GLU A CA 1
ATOM 674 C C . GLU A 1 88 ? 2.136 2.186 -8.380 1.00 85.94 88 GLU A C 1
ATOM 676 O O . GLU A 1 88 ? 1.072 2.262 -7.767 1.00 85.94 88 GLU A O 1
ATOM 681 N N . GLU A 1 89 ? 2.974 1.163 -8.199 1.00 86.56 89 GLU A N 1
ATOM 682 C CA . GLU A 1 89 ? 2.704 0.075 -7.250 1.00 86.56 89 GLU A CA 1
ATOM 683 C C . GLU A 1 89 ? 2.578 0.579 -5.814 1.00 86.56 89 GLU A C 1
ATOM 685 O O . GLU A 1 89 ? 1.650 0.193 -5.104 1.00 86.56 89 GLU A O 1
ATOM 690 N N . THR A 1 90 ? 3.455 1.495 -5.401 1.00 87.19 90 THR A N 1
ATOM 691 C CA . THR A 1 90 ? 3.399 2.109 -4.068 1.00 87.19 90 THR A CA 1
ATOM 692 C C . THR A 1 90 ? 2.104 2.899 -3.890 1.00 87.19 90 THR A C 1
ATOM 694 O O . THR A 1 90 ? 1.412 2.751 -2.881 1.00 87.19 90 THR A O 1
ATOM 697 N N . ARG A 1 91 ? 1.728 3.703 -4.894 1.00 85.12 91 ARG A N 1
ATOM 698 C CA . ARG A 1 91 ? 0.481 4.476 -4.888 1.00 85.12 91 ARG A CA 1
ATOM 699 C C . ARG A 1 91 ? -0.743 3.561 -4.805 1.00 85.12 91 ARG A C 1
ATOM 701 O O . ARG A 1 91 ? -1.651 3.832 -4.022 1.00 85.12 91 ARG A O 1
ATOM 708 N N . MET A 1 92 ? -0.774 2.481 -5.584 1.00 83.00 92 MET A N 1
ATOM 709 C CA . MET A 1 92 ? -1.871 1.508 -5.568 1.00 83.00 92 MET A CA 1
ATOM 710 C C . MET A 1 92 ? -1.937 0.750 -4.242 1.00 83.00 92 MET A C 1
ATOM 712 O O . MET A 1 92 ? -3.012 0.652 -3.654 1.00 83.00 92 MET A O 1
ATOM 716 N N . GLY A 1 93 ? -0.799 0.271 -3.735 1.00 82.19 93 GLY A N 1
ATOM 717 C CA . GLY A 1 93 ? -0.707 -0.409 -2.444 1.00 82.19 93 GLY A CA 1
ATOM 718 C C . GLY A 1 93 ? -1.214 0.464 -1.298 1.00 82.19 93 GLY A C 1
ATOM 719 O O . GLY A 1 93 ? -1.994 -0.006 -0.473 1.00 82.19 93 GLY A O 1
ATOM 720 N N . MET A 1 94 ? -0.864 1.753 -1.300 1.00 86.31 94 MET A N 1
ATOM 721 C CA . MET A 1 94 ? -1.390 2.734 -0.351 1.00 86.31 94 MET A CA 1
ATOM 722 C C . MET A 1 94 ? -2.913 2.887 -0.473 1.00 86.31 94 MET A C 1
ATOM 724 O O . MET A 1 94 ? -3.611 2.768 0.530 1.00 86.31 94 MET A O 1
ATOM 728 N N . LEU A 1 95 ? -3.444 3.116 -1.680 1.00 83.81 95 LEU A N 1
ATOM 729 C CA . LEU A 1 95 ? -4.887 3.308 -1.884 1.00 83.81 95 LEU A CA 1
ATOM 730 C C . LEU A 1 95 ? -5.701 2.092 -1.431 1.00 83.81 95 LEU A C 1
ATOM 732 O O . LEU A 1 95 ? -6.694 2.244 -0.719 1.00 83.81 95 LEU A O 1
ATOM 736 N N . VAL A 1 96 ? -5.274 0.887 -1.815 1.00 81.69 96 VAL A N 1
ATOM 737 C CA . VAL A 1 96 ? -5.976 -0.342 -1.428 1.00 81.69 96 VAL A CA 1
ATOM 738 C C . VAL A 1 96 ? -5.794 -0.623 0.062 1.00 81.69 96 VAL A C 1
ATOM 740 O O . VAL A 1 96 ? -6.764 -0.971 0.729 1.00 81.69 96 VAL A O 1
ATOM 743 N N . GLY A 1 97 ? -4.593 -0.421 0.610 1.00 83.00 97 GLY A N 1
ATOM 744 C CA . GLY A 1 97 ? -4.322 -0.590 2.037 1.00 83.00 97 GLY A CA 1
ATOM 745 C C . GLY A 1 97 ? -5.192 0.313 2.915 1.00 83.00 97 GLY A C 1
ATOM 746 O O . GLY A 1 97 ? -5.807 -0.170 3.865 1.00 83.00 97 GLY A O 1
ATOM 747 N N . VAL A 1 98 ? -5.318 1.597 2.563 1.00 84.19 98 VAL A N 1
ATOM 748 C CA . VAL A 1 98 ? -6.188 2.552 3.272 1.00 84.19 98 VAL A CA 1
ATOM 749 C C . VAL A 1 98 ? -7.659 2.152 3.147 1.00 84.19 98 VAL A C 1
ATOM 751 O O . VAL A 1 98 ? -8.369 2.146 4.149 1.00 84.19 98 VAL A O 1
ATOM 754 N N . ALA A 1 99 ? -8.113 1.756 1.953 1.00 84.38 99 ALA A N 1
ATOM 755 C CA . ALA A 1 99 ? -9.491 1.312 1.748 1.00 84.38 99 ALA A CA 1
ATOM 756 C C . ALA A 1 99 ? -9.830 0.067 2.588 1.00 84.38 99 ALA A C 1
ATOM 758 O O . ALA A 1 99 ? -10.851 0.053 3.274 1.00 84.38 99 ALA A O 1
ATOM 759 N N . VAL A 1 100 ? -8.957 -0.947 2.594 1.00 82.62 100 VAL A N 1
ATOM 760 C CA . VAL A 1 100 ? -9.117 -2.147 3.434 1.00 82.62 100 VAL A CA 1
ATOM 761 C C . VAL A 1 100 ? -9.125 -1.770 4.916 1.00 82.62 100 VAL A C 1
ATOM 763 O O . VAL A 1 100 ? -9.962 -2.272 5.662 1.00 82.62 100 VAL A O 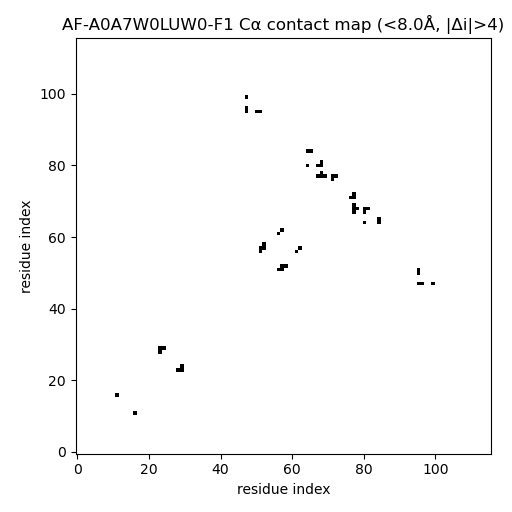1
ATOM 766 N N . GLY A 1 101 ? -8.240 -0.864 5.344 1.00 82.69 101 GLY A N 1
ATOM 767 C CA . GLY A 1 101 ? -8.204 -0.366 6.720 1.00 82.69 101 GLY A CA 1
ATOM 768 C C . GLY A 1 101 ? -9.500 0.333 7.137 1.00 82.69 101 GLY A C 1
ATOM 769 O O . GLY A 1 101 ? -9.997 0.094 8.236 1.00 82.69 101 GLY A O 1
ATOM 770 N N . TRP A 1 102 ? -10.082 1.149 6.256 1.00 82.00 102 TRP A N 1
ATOM 771 C CA . TRP A 1 102 ? -11.362 1.810 6.508 1.00 82.00 102 TRP A CA 1
ATOM 772 C C . TRP A 1 102 ? -12.529 0.834 6.588 1.00 82.00 102 TRP A C 1
ATOM 774 O O . TRP A 1 102 ? -13.342 0.960 7.499 1.00 82.00 102 TRP A O 1
ATOM 784 N N . GLU A 1 103 ? -12.630 -0.129 5.672 1.00 84.00 103 GLU A N 1
ATOM 785 C CA . GLU A 1 103 ? -13.699 -1.130 5.750 1.00 84.00 103 GLU A CA 1
ATOM 786 C C . GLU A 1 103 ? -13.544 -2.011 6.997 1.00 84.00 103 GLU A C 1
ATOM 788 O O . GLU A 1 103 ? -14.524 -2.243 7.695 1.00 84.00 103 GLU A O 1
ATOM 793 N N . LEU A 1 104 ? -12.318 -2.409 7.361 1.00 82.38 104 LEU A N 1
ATOM 794 C CA . LEU A 1 104 ? -12.074 -3.152 8.601 1.00 82.38 104 LEU A CA 1
ATOM 795 C C . LEU A 1 104 ? -12.510 -2.361 9.842 1.00 82.38 104 LEU A C 1
ATOM 797 O O . LEU A 1 104 ? -13.173 -2.913 10.715 1.00 82.38 104 LEU A O 1
ATOM 801 N N . ALA A 1 105 ? -12.158 -1.075 9.927 1.00 82.38 105 ALA A N 1
ATOM 802 C CA . ALA A 1 105 ? -12.585 -0.223 11.035 1.00 82.38 105 ALA A CA 1
ATOM 803 C C . ALA A 1 105 ? -14.118 -0.136 11.125 1.00 82.38 105 ALA A C 1
ATOM 805 O O . ALA A 1 105 ? -14.670 -0.240 12.218 1.00 82.38 105 ALA A O 1
ATOM 806 N N . ARG A 1 106 ? -14.809 -0.023 9.983 1.00 79.81 106 ARG A N 1
ATOM 807 C CA . ARG A 1 106 ? -16.279 -0.007 9.945 1.00 79.81 106 ARG A CA 1
ATOM 808 C C . ARG A 1 106 ? -16.891 -1.315 10.421 1.00 79.81 106 ARG A C 1
ATOM 810 O O . ARG A 1 106 ? -17.832 -1.269 11.204 1.00 79.81 106 ARG A O 1
ATOM 817 N N . GLU A 1 107 ? -16.381 -2.459 9.971 1.00 81.00 107 GLU A N 1
ATOM 818 C CA . GLU A 1 107 ? -16.873 -3.766 10.428 1.00 81.00 107 GLU A CA 1
ATOM 819 C C . GLU A 1 107 ? -16.733 -3.896 11.956 1.00 81.00 107 GLU A C 1
ATOM 821 O O . GLU A 1 107 ? -17.684 -4.275 12.638 1.00 81.00 107 GLU A O 1
ATOM 826 N N . LEU A 1 108 ? -15.605 -3.451 12.523 1.00 79.31 108 LEU A N 1
ATOM 827 C CA . LEU A 1 108 ? -15.377 -3.454 13.974 1.00 79.31 108 LEU A CA 1
ATOM 828 C C . LEU A 1 108 ? -16.303 -2.485 14.741 1.00 79.31 108 LEU A C 1
ATOM 830 O O . LEU A 1 108 ? -16.751 -2.792 15.848 1.00 79.31 108 LEU A O 1
ATOM 834 N N . GLU A 1 109 ? -16.618 -1.314 14.181 1.00 78.19 109 GLU A N 1
ATOM 835 C CA . GLU A 1 109 ? -17.567 -0.358 14.776 1.00 78.19 109 GLU A CA 1
ATOM 836 C C . GLU A 1 109 ? -19.018 -0.870 14.747 1.00 78.19 109 GLU A C 1
ATOM 838 O O . GLU A 1 109 ? -19.785 -0.643 15.694 1.00 78.19 109 GLU A O 1
ATOM 843 N N . LEU A 1 110 ? -19.394 -1.583 13.682 1.00 65.88 110 LEU A N 1
ATOM 844 C CA . LEU A 1 110 ? -20.697 -2.238 13.547 1.00 65.88 110 LEU A CA 1
ATOM 845 C C . LEU A 1 110 ? -20.859 -3.382 14.558 1.00 65.88 110 LEU A C 1
ATOM 847 O O . LEU A 1 110 ? -21.931 -3.526 15.147 1.00 65.88 110 LEU A O 1
ATOM 851 N N . GLU A 1 111 ? -19.798 -4.145 14.828 1.00 59.44 111 GLU A N 1
ATOM 852 C CA . GLU A 1 111 ? -19.789 -5.161 15.888 1.00 59.44 111 GLU A CA 1
ATOM 853 C C . GLU A 1 111 ? -19.898 -4.528 17.290 1.00 59.44 111 GLU A C 1
ATOM 855 O O . GLU A 1 111 ? -20.696 -4.973 18.116 1.00 59.44 111 GLU A O 1
ATOM 860 N N . GLY A 1 112 ? -19.186 -3.424 17.548 1.00 52.56 112 GLY A N 1
ATOM 861 C CA . GLY A 1 112 ? -19.197 -2.721 18.842 1.00 52.56 112 GLY A CA 1
ATOM 862 C C . GLY A 1 112 ? -20.485 -1.946 19.175 1.00 52.56 112 GLY A C 1
ATOM 863 O O . GLY A 1 112 ? -20.671 -1.500 20.313 1.00 52.56 112 GLY A O 1
ATOM 864 N N . THR A 1 113 ? -21.385 -1.767 18.205 1.00 53.47 113 THR A N 1
ATOM 865 C CA . THR A 1 113 ? -22.722 -1.175 18.404 1.00 53.47 113 THR A CA 1
ATOM 866 C C . THR A 1 113 ? -23.837 -2.217 18.531 1.00 53.47 113 THR A C 1
ATOM 868 O O . THR A 1 113 ? -24.957 -1.849 18.881 1.00 53.47 113 THR A O 1
ATOM 871 N N . GLY A 1 114 ? -23.540 -3.503 18.304 1.00 47.41 114 GLY A N 1
ATOM 872 C CA . GLY A 1 114 ? -24.483 -4.613 18.474 1.00 47.41 114 GLY A CA 1
ATOM 873 C C . GLY A 1 114 ? -24.567 -5.191 19.894 1.00 47.41 114 GLY A C 1
ATOM 874 O O . GLY A 1 114 ? -25.526 -5.903 20.178 1.00 47.41 114 GLY A O 1
ATOM 875 N N . ASP A 1 115 ? -23.608 -4.877 20.774 1.00 48.03 115 ASP A N 1
ATOM 876 C CA . ASP A 1 115 ? -23.481 -5.455 22.128 1.00 48.03 115 ASP A CA 1
ATOM 877 C C . ASP A 1 115 ? -23.646 -4.420 23.267 1.00 48.03 115 ASP A C 1
ATOM 879 O O . ASP A 1 115 ? -22.947 -4.457 24.281 1.00 48.03 115 ASP A O 1
ATOM 883 N N . ARG A 1 116 ? -24.554 -3.445 23.109 1.00 42.53 116 ARG A N 1
ATOM 884 C CA . ARG A 1 116 ? -24.958 -2.516 24.184 1.00 42.53 116 ARG A CA 1
ATOM 885 C C . ARG A 1 116 ? -26.466 -2.344 24.287 1.00 42.53 116 ARG A C 1
ATOM 887 O O . ARG A 1 116 ? -27.112 -2.154 23.234 1.00 42.53 116 ARG A O 1
#

pLDDT: mean 78.86, std 14.2, range [35.69, 95.56]

Foldseek 3Di:
DDDDPPPDDDDDDPVNVVVVVVVCVPPVVVVVVVVVCVVCVVVVVVVLVVCCVVVCVCPPVLVVLVCQLVVDPDPVSNVVSVVVSVVVVVVVCVVSVVVSVVVVVVVVVVVVVVPD

Mean predicted aligned error: 10.05 Å

Sequence (116 aa):
MTGRSVAGRRAFTDEELDLALEALSDPDRFREAEQRVAQVAPQLQKILNQALHAGGWFGEAHESQVRRVTDATDEAEGLAALRTLLAEETRMGMLVGVAVGWELARELELEGTGDR

Radius of gyration: 19.92 Å; Cα contacts (8 Å, |Δi|>4): 28; chains: 1; bounding box: 64×32×49 Å

Secondary structure (DSSP, 8-state):
---------PPPPHHHHHHHHHHH--HHHHHHHHHHHHHHHHHHHHHHHHHHHHTTTTSHHHHHHHHHHHT--SHHHHHHHHHHHHHHHHHHHHHHHHHHHHHHHHHHHHHHTS--